Protein AF-A0A183HXV9-F1 (afdb_monomer_lite)

Organism: NCBI:txid387005

Foldseek 3Di:
DDDAPWDKDQWDAAPVRFKIKTKTDGDDDPVSSVVQVCCCVPPVDHDQWQIFMWMATNVRHDIDTQDGDTGWHNWDDDHRWKIKIWGQGVDPPSDTFIWMATPVNPDIDTD

InterPro domains:
  IPR011042 Six-bladed beta-propell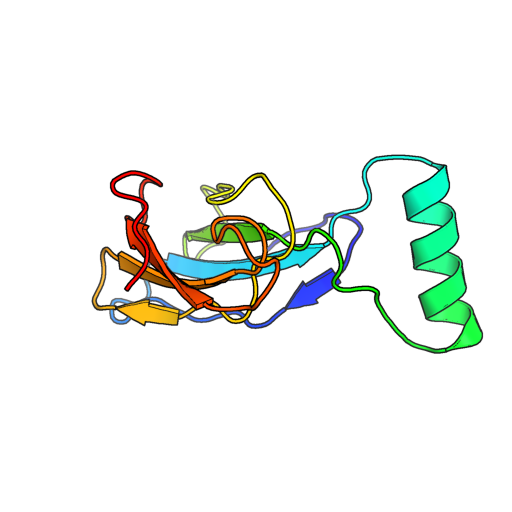er, TolB-like [G3DSA:2.120.10.30] (1-111)

pLDDT: mean 93.68, std 7.72, range [60.81, 98.56]

Structure (mmCIF, N/CA/C/O backbone):
data_AF-A0A183HXV9-F1
#
_entry.id   AF-A0A183HXV9-F1
#
loop_
_atom_site.group_PDB
_atom_site.id
_atom_site.type_symbol
_atom_site.label_atom_id
_atom_site.label_alt_id
_atom_site.label_comp_id
_atom_site.label_asym_id
_atom_site.label_entity_id
_atom_site.label_seq_id
_atom_site.pdbx_PDB_ins_code
_atom_site.Cartn_x
_atom_site.Cartn_y
_atom_site.Cartn_z
_atom_site.occupancy
_atom_site.B_iso_or_equiv
_atom_site.auth_seq_id
_atom_site.auth_comp_id
_atom_site.auth_asym_id
_atom_site.auth_atom_id
_atom_site.pdbx_PDB_model_num
ATOM 1 N N . ILE A 1 1 ? -4.775 -13.424 -7.250 1.00 65.12 1 ILE A N 1
ATOM 2 C CA . ILE A 1 1 ? -5.845 -12.448 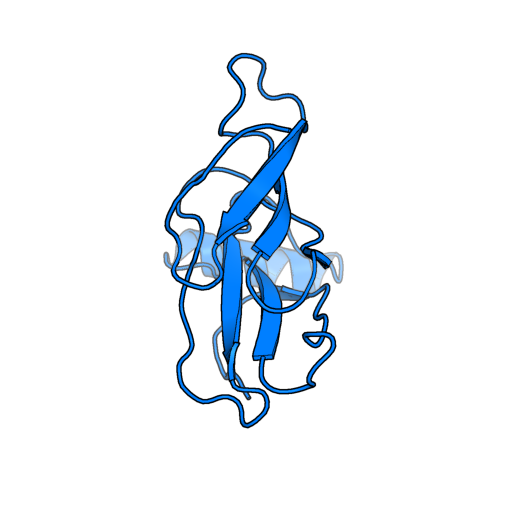-6.937 1.00 65.12 1 ILE A CA 1
ATOM 3 C C . ILE A 1 1 ? -5.650 -11.168 -7.749 1.00 65.12 1 ILE A C 1
ATOM 5 O O . ILE A 1 1 ? -6.558 -10.793 -8.474 1.00 65.12 1 ILE A O 1
ATOM 9 N N . THR A 1 2 ? -4.477 -10.539 -7.727 1.00 81.69 2 THR A N 1
ATOM 10 C CA . THR A 1 2 ? -4.116 -9.498 -8.704 1.00 81.69 2 THR A CA 1
ATOM 11 C C . THR A 1 2 ? -3.272 -10.103 -9.834 1.00 81.69 2 THR A C 1
ATOM 13 O O . THR A 1 2 ? -2.712 -11.190 -9.684 1.00 81.69 2 THR A O 1
ATOM 16 N N . ASN A 1 3 ? -3.200 -9.416 -10.975 1.00 86.19 3 ASN A N 1
ATOM 17 C CA . ASN A 1 3 ? -2.287 -9.742 -12.076 1.00 86.19 3 ASN A CA 1
ATOM 18 C C . ASN A 1 3 ? -1.709 -8.446 -12.667 1.00 86.19 3 ASN A C 1
ATOM 20 O O . ASN A 1 3 ? -1.836 -8.155 -13.855 1.00 86.19 3 ASN A O 1
ATOM 24 N N . VAL A 1 4 ? -1.187 -7.592 -11.783 1.00 91.62 4 VAL A N 1
ATOM 25 C CA . VAL A 1 4 ? -0.700 -6.253 -12.129 1.00 91.62 4 VAL A CA 1
ATOM 26 C C . VAL A 1 4 ? 0.819 -6.239 -12.039 1.00 91.62 4 VAL A C 1
ATOM 28 O O . VAL A 1 4 ? 1.388 -6.726 -11.068 1.00 91.62 4 VAL A O 1
ATOM 31 N N . VAL A 1 5 ? 1.478 -5.655 -13.042 1.00 93.75 5 VAL A N 1
ATOM 32 C CA . VAL A 1 5 ? 2.935 -5.469 -13.028 1.00 93.75 5 VAL A CA 1
ATOM 33 C C . VAL A 1 5 ? 3.333 -4.595 -11.841 1.00 93.75 5 VAL A C 1
ATOM 35 O O . VAL A 1 5 ? 2.831 -3.478 -11.696 1.00 93.75 5 VAL A O 1
ATOM 38 N N . GLY A 1 6 ? 4.269 -5.088 -11.033 1.00 94.31 6 GLY A N 1
ATOM 39 C CA . GLY A 1 6 ? 4.798 -4.378 -9.879 1.00 94.31 6 GLY A CA 1
ATOM 40 C C . GLY A 1 6 ? 5.084 -5.301 -8.705 1.00 94.31 6 GLY A C 1
ATOM 41 O O . GLY A 1 6 ? 4.905 -6.514 -8.778 1.00 94.31 6 GLY A O 1
ATOM 42 N N . TYR A 1 7 ? 5.542 -4.699 -7.615 1.00 95.31 7 TYR A N 1
ATOM 43 C CA . TYR A 1 7 ? 5.732 -5.388 -6.348 1.00 95.31 7 TYR A CA 1
ATOM 44 C C . TYR A 1 7 ? 4.489 -5.238 -5.478 1.00 95.31 7 TYR A C 1
ATOM 46 O O . TYR A 1 7 ? 4.001 -4.122 -5.296 1.00 95.31 7 TYR A O 1
ATOM 54 N N . GLU A 1 8 ? 4.019 -6.337 -4.896 1.00 95.44 8 GLU A N 1
ATOM 55 C CA . GLU A 1 8 ? 2.936 -6.349 -3.914 1.00 95.44 8 GLU A CA 1
ATOM 56 C C . GLU A 1 8 ? 3.380 -7.160 -2.700 1.00 95.44 8 GLU A C 1
ATOM 58 O O . GLU A 1 8 ? 3.925 -8.256 -2.840 1.00 95.44 8 GLU 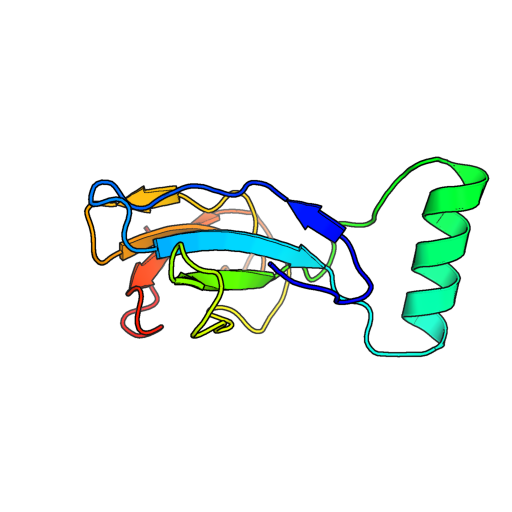A O 1
ATOM 63 N N . GLY A 1 9 ? 3.178 -6.614 -1.504 1.00 94.44 9 GLY A N 1
ATOM 64 C CA . GLY A 1 9 ? 3.764 -7.175 -0.297 1.00 94.44 9 GLY A CA 1
ATOM 65 C C . GLY A 1 9 ? 3.019 -6.815 0.979 1.00 94.44 9 GLY A C 1
ATOM 66 O O . GLY A 1 9 ? 2.105 -5.988 1.015 1.00 94.44 9 GLY A O 1
ATOM 67 N N . GLY A 1 10 ? 3.416 -7.486 2.061 1.00 94.88 10 GLY A N 1
ATOM 68 C CA . GLY A 1 10 ? 2.947 -7.177 3.409 1.00 94.88 10 GLY A CA 1
ATOM 69 C C . GLY A 1 10 ? 1.480 -7.503 3.688 1.00 94.88 10 GLY A C 1
ATOM 70 O O . GLY A 1 10 ? 0.973 -7.018 4.696 1.00 94.88 10 GLY A O 1
ATOM 71 N N . ALA A 1 11 ? 0.826 -8.324 2.860 1.00 97.12 11 ALA A N 1
ATOM 72 C CA . ALA A 1 11 ? -0.597 -8.631 2.980 1.00 97.12 11 ALA A CA 1
ATOM 73 C C . ALA A 1 11 ? -1.010 -9.085 4.396 1.00 97.12 11 ALA A C 1
ATOM 75 O O . ALA A 1 11 ? -0.275 -9.817 5.074 1.00 97.12 11 ALA A O 1
ATOM 76 N N . LYS A 1 12 ? -2.185 -8.630 4.843 1.00 97.94 12 LYS A N 1
ATOM 77 C CA . LYS A 1 12 ? -2.836 -9.004 6.107 1.00 97.94 12 LYS A CA 1
ATOM 78 C C . LYS A 1 12 ? -4.329 -9.193 5.876 1.00 97.94 12 LYS A C 1
ATOM 80 O O . LYS A 1 12 ? -4.937 -8.385 5.180 1.00 97.94 12 LYS A O 1
ATOM 85 N N . PHE A 1 13 ? -4.907 -10.224 6.481 1.00 97.69 13 PHE A N 1
ATOM 86 C CA . PHE A 1 13 ? -6.359 -10.384 6.551 1.00 97.69 13 PHE A CA 1
ATOM 87 C C . PHE A 1 13 ? -6.949 -9.477 7.634 1.00 97.69 13 PHE A C 1
ATOM 89 O O . PHE A 1 13 ? -6.300 -9.224 8.653 1.00 97.69 13 PHE A O 1
ATOM 96 N N . SER A 1 14 ? -8.180 -9.009 7.427 1.00 98.06 14 SER A N 1
ATOM 97 C CA . SER A 1 14 ? -8.983 -8.433 8.506 1.00 98.06 14 SER A CA 1
ATOM 98 C C . SER A 1 14 ? -9.285 -9.502 9.564 1.00 98.06 14 SER A C 1
ATOM 100 O O . SER A 1 14 ? -9.323 -10.689 9.230 1.00 98.06 14 SER A O 1
ATOM 102 N N . PRO A 1 15 ? -9.529 -9.125 10.833 1.00 98.19 15 PRO A N 1
ATOM 103 C CA . PRO A 1 15 ? -9.845 -10.093 11.886 1.00 98.19 15 PRO A CA 1
ATOM 104 C C . PRO A 1 15 ? -11.056 -10.986 11.572 1.00 98.19 15 PRO A C 1
ATOM 106 O O . PRO A 1 15 ? -11.075 -12.152 11.949 1.00 98.19 15 PRO A O 1
ATOM 109 N N . ASP A 1 16 ? -12.048 -10.458 10.853 1.00 98.00 16 ASP A N 1
ATOM 110 C CA . ASP A 1 16 ? -13.215 -11.209 10.368 1.00 98.00 16 ASP A CA 1
ATOM 111 C C . ASP A 1 16 ? -12.984 -11.980 9.050 1.00 98.00 16 ASP A C 1
ATOM 113 O O . ASP A 1 16 ? -13.912 -12.593 8.527 1.00 98.00 16 ASP A O 1
ATOM 117 N N . GLY A 1 17 ? -11.775 -11.929 8.481 1.00 97.56 17 GLY A N 1
ATOM 118 C CA . GLY A 1 17 ? -11.391 -12.639 7.259 1.00 97.56 17 GLY A CA 1
ATOM 119 C C . GLY A 1 17 ? -12.037 -12.130 5.965 1.00 97.56 17 GLY A C 1
ATOM 120 O O . GLY A 1 17 ? -11.831 -12.732 4.910 1.00 97.56 17 GLY A O 1
ATOM 121 N N . ARG A 1 18 ? -12.817 -11.041 6.000 1.00 97.69 18 ARG A N 1
ATOM 122 C CA . ARG A 1 18 ? -13.547 -10.529 4.824 1.00 97.69 18 ARG A CA 1
ATOM 123 C C . ARG A 1 18 ? -12.690 -9.710 3.866 1.00 97.69 18 ARG A C 1
ATOM 125 O O . ARG A 1 18 ? -13.054 -9.569 2.699 1.00 97.69 18 ARG A O 1
ATOM 132 N N . PHE A 1 19 ? -11.581 -9.155 4.344 1.00 98.31 19 PHE A N 1
ATOM 133 C CA . PHE A 1 19 ? -10.740 -8.250 3.572 1.00 98.31 19 PHE A CA 1
ATOM 134 C C . PHE A 1 19 ? -9.265 -8.610 3.676 1.00 98.31 19 PHE A C 1
ATOM 136 O O . PHE A 1 19 ? -8.813 -9.198 4.657 1.00 98.31 19 PHE A O 1
ATOM 143 N N . ILE A 1 20 ? -8.508 -8.194 2.666 1.00 98.06 20 ILE A N 1
ATOM 144 C CA . ILE A 1 20 ? -7.050 -8.219 2.644 1.00 98.06 20 ILE A CA 1
ATOM 145 C C . ILE A 1 20 ? -6.565 -6.790 2.432 1.00 98.06 20 ILE A C 1
ATOM 147 O O . ILE A 1 20 ? -6.987 -6.135 1.480 1.00 98.06 20 ILE A O 1
ATOM 151 N N . VAL A 1 21 ? -5.654 -6.325 3.284 1.00 98.56 21 VAL A N 1
ATOM 152 C CA . VAL A 1 21 ? -4.905 -5.080 3.085 1.00 98.56 21 VAL A CA 1
ATOM 153 C C . VAL A 1 21 ? -3.460 -5.407 2.737 1.00 98.56 21 VAL A C 1
ATOM 155 O O . VAL A 1 21 ? -2.881 -6.335 3.298 1.00 98.56 21 VAL A O 1
ATOM 158 N N . PHE A 1 22 ? -2.871 -4.668 1.807 1.00 98.31 22 PHE A N 1
ATOM 159 C CA . PHE A 1 22 ? -1.491 -4.859 1.368 1.00 98.31 22 PHE A CA 1
ATOM 160 C C . PHE A 1 22 ? -0.919 -3.551 0.825 1.00 98.31 22 PHE A C 1
ATOM 162 O O . PHE A 1 22 ? -1.651 -2.589 0.591 1.00 98.31 22 PHE A O 1
ATOM 169 N N . HIS A 1 23 ? 0.397 -3.502 0.641 1.00 97.88 23 HIS A N 1
ATOM 170 C CA . HIS A 1 23 ? 1.048 -2.381 -0.024 1.00 97.88 23 HIS A CA 1
ATOM 171 C C . HIS A 1 23 ? 1.553 -2.807 -1.406 1.00 97.88 23 HIS A C 1
ATOM 173 O O . HIS A 1 23 ? 1.957 -3.957 -1.589 1.00 97.88 23 HIS A O 1
ATOM 179 N N . ALA A 1 24 ? 1.528 -1.900 -2.382 1.00 97.31 24 ALA A N 1
ATOM 180 C CA . ALA A 1 24 ? 2.011 -2.184 -3.730 1.00 97.31 24 ALA A CA 1
ATOM 181 C C . ALA A 1 24 ? 2.729 -0.996 -4.383 1.00 97.31 24 ALA A C 1
ATOM 183 O O . ALA A 1 24 ? 2.281 0.150 -4.293 1.00 97.31 24 ALA A O 1
ATOM 184 N N . SER A 1 25 ? 3.833 -1.297 -5.069 1.00 95.38 25 SER A N 1
ATOM 185 C CA . SER A 1 25 ? 4.554 -0.400 -5.973 1.00 95.38 25 SER A CA 1
ATOM 186 C C . SER A 1 25 ? 4.268 -0.853 -7.402 1.00 95.38 25 SER A C 1
ATOM 188 O O . SER A 1 25 ? 4.751 -1.896 -7.848 1.00 95.38 25 SER A O 1
ATOM 190 N N . ARG A 1 26 ? 3.412 -0.101 -8.100 1.00 94.38 26 ARG A N 1
ATOM 191 C CA . ARG A 1 26 ? 2.906 -0.440 -9.438 1.00 94.38 26 ARG A CA 1
ATOM 192 C C . ARG A 1 26 ? 3.443 0.567 -10.463 1.00 94.38 26 ARG A C 1
ATOM 194 O O . ARG A 1 26 ? 2.873 1.653 -10.573 1.00 94.38 26 ARG A O 1
ATOM 201 N N . PRO A 1 27 ? 4.531 0.254 -11.196 1.00 93.94 27 PRO A N 1
ATOM 202 C CA . PRO A 1 27 ? 5.098 1.164 -12.187 1.00 93.94 27 PRO A CA 1
ATOM 203 C C . PRO A 1 27 ? 4.101 1.412 -13.328 1.00 93.94 27 PRO A C 1
ATOM 205 O O . PRO A 1 27 ? 3.649 0.482 -14.001 1.00 93.94 27 PRO A O 1
ATOM 208 N N . THR A 1 28 ? 3.760 2.676 -13.568 1.00 92.00 28 THR A N 1
ATOM 209 C CA . THR A 1 28 ? 2.765 3.064 -14.578 1.00 92.00 28 THR A CA 1
ATOM 210 C C . THR A 1 28 ? 3.420 3.487 -15.888 1.00 92.00 28 THR A C 1
ATOM 212 O O . THR A 1 28 ? 2.936 3.097 -16.951 1.00 92.00 28 THR A O 1
ATOM 215 N N . SER A 1 29 ? 4.549 4.202 -15.834 1.00 94.94 29 SER A N 1
ATOM 216 C CA . SER A 1 29 ? 5.258 4.687 -17.025 1.00 94.94 29 SER A CA 1
ATOM 217 C C . SER A 1 29 ? 6.260 3.675 -17.592 1.00 94.94 29 SER A C 1
ATOM 219 O O . SER A 1 29 ? 6.751 2.789 -16.891 1.00 94.94 29 SER A O 1
ATOM 221 N N . ILE A 1 30 ? 6.611 3.836 -18.872 1.00 96.44 30 ILE A N 1
ATOM 222 C CA . ILE A 1 30 ? 7.623 3.012 -19.558 1.00 96.44 30 ILE A CA 1
ATOM 223 C C . ILE A 1 30 ? 8.961 3.062 -18.812 1.00 96.44 30 ILE A C 1
ATOM 225 O O . ILE A 1 30 ? 9.558 2.023 -18.540 1.00 96.44 30 ILE A O 1
ATOM 229 N N . ILE A 1 31 ? 9.391 4.259 -18.405 1.00 96.25 31 ILE A N 1
ATOM 230 C CA . ILE A 1 31 ? 10.650 4.466 -17.677 1.00 96.25 31 ILE A CA 1
ATOM 231 C C . ILE A 1 31 ? 10.632 3.717 -16.337 1.00 96.25 31 ILE A C 1
ATOM 233 O O . ILE A 1 31 ? 11.596 3.035 -15.996 1.00 96.25 31 ILE A O 1
ATOM 237 N N . GLN A 1 32 ? 9.523 3.786 -15.592 1.00 95.31 32 GLN A N 1
ATOM 238 C CA . GLN A 1 32 ? 9.386 3.070 -14.321 1.00 95.31 32 GLN A CA 1
ATOM 239 C C . GLN A 1 32 ? 9.412 1.549 -14.512 1.00 95.31 32 GLN A C 1
ATOM 241 O O . GLN A 1 32 ? 10.012 0.846 -13.705 1.00 95.31 32 GLN A O 1
ATOM 246 N N . ARG A 1 33 ? 8.799 1.032 -15.583 1.00 96.31 33 ARG A N 1
ATOM 247 C CA . ARG A 1 33 ? 8.805 -0.406 -15.898 1.00 96.31 33 ARG A CA 1
ATOM 248 C C . ARG A 1 33 ? 10.195 -0.903 -16.289 1.00 96.31 33 ARG A C 1
ATOM 250 O O . ARG A 1 33 ? 10.589 -1.970 -15.830 1.00 96.31 33 ARG A O 1
ATOM 257 N N . ILE A 1 34 ? 10.946 -0.124 -17.073 1.00 97.25 34 ILE A N 1
ATOM 258 C CA . ILE A 1 34 ? 12.346 -0.430 -17.404 1.00 97.25 34 ILE A CA 1
ATOM 259 C C . ILE A 1 34 ? 13.191 -0.458 -16.1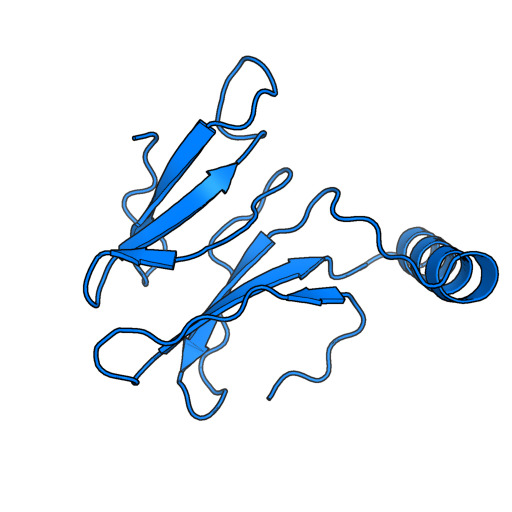29 1.00 97.25 34 ILE A C 1
ATOM 261 O O . ILE A 1 34 ? 13.899 -1.434 -15.895 1.00 97.25 34 ILE A O 1
ATOM 265 N N . LYS A 1 35 ? 13.070 0.565 -15.270 1.00 96.62 35 LYS A N 1
ATOM 266 C CA . LYS A 1 35 ? 13.776 0.609 -13.980 1.00 96.62 35 LYS A CA 1
ATOM 267 C C . LYS A 1 35 ? 13.435 -0.604 -13.113 1.00 96.62 35 LYS A C 1
ATOM 269 O O . LYS A 1 35 ? 14.337 -1.250 -12.593 1.00 96.62 35 LYS A O 1
ATOM 274 N N . TYR A 1 36 ? 12.149 -0.930 -12.989 1.00 96.94 36 TYR A N 1
ATOM 275 C CA . TYR A 1 36 ? 11.675 -2.091 -12.238 1.00 96.94 36 TYR A CA 1
ATOM 276 C C . TYR A 1 36 ? 12.273 -3.402 -12.771 1.00 96.94 36 TYR A C 1
ATOM 278 O O . TYR A 1 36 ? 12.847 -4.165 -12.000 1.00 96.94 36 TYR A O 1
ATOM 286 N N . GLY A 1 37 ? 12.214 -3.634 -14.087 1.00 97.19 37 GLY A N 1
ATOM 287 C CA . GLY A 1 37 ? 12.795 -4.826 -14.711 1.00 97.19 37 GLY A CA 1
ATOM 288 C C . GLY A 1 37 ? 14.311 -4.919 -14.533 1.00 97.19 37 GLY A C 1
ATOM 289 O O . GLY A 1 37 ? 14.831 -5.992 -14.239 1.00 97.19 37 GLY A O 1
ATOM 290 N N . TRP A 1 38 ? 15.019 -3.793 -14.644 1.00 98.00 38 TRP A N 1
ATOM 291 C CA . TRP A 1 38 ? 16.465 -3.745 -14.436 1.00 98.00 38 TRP A CA 1
ATOM 292 C C . TRP A 1 38 ? 16.861 -4.061 -12.988 1.00 98.00 38 TRP A C 1
ATOM 294 O O . TRP A 1 38 ? 17.771 -4.857 -12.778 1.00 98.00 38 TRP A O 1
ATOM 304 N N . LEU A 1 39 ? 16.157 -3.507 -11.992 1.00 98.00 39 LEU A N 1
ATOM 305 C CA . LEU A 1 39 ? 16.406 -3.807 -10.574 1.00 98.00 39 LEU A CA 1
ATOM 306 C C . LEU A 1 39 ? 16.190 -5.291 -10.250 1.00 98.00 39 LEU A C 1
ATOM 308 O O . LEU A 1 39 ? 16.989 -5.885 -9.524 1.00 98.00 39 LEU A O 1
ATOM 312 N N . LEU A 1 40 ? 15.143 -5.895 -10.817 1.00 97.25 40 LEU A N 1
ATOM 313 C CA . LEU A 1 40 ? 14.893 -7.326 -10.672 1.00 97.25 40 LEU A CA 1
ATOM 314 C C . LEU A 1 40 ? 16.017 -8.157 -11.295 1.00 97.25 40 LEU A C 1
ATOM 316 O O . LEU A 1 40 ? 16.541 -9.054 -10.644 1.00 97.25 40 LEU A O 1
ATOM 320 N N . TRP A 1 41 ? 16.403 -7.852 -12.534 1.00 98.06 41 TRP A N 1
ATOM 321 C CA . TRP A 1 41 ? 17.413 -8.624 -13.257 1.00 98.06 41 TRP A CA 1
ATOM 322 C C . TRP A 1 41 ? 18.810 -8.502 -12.638 1.00 98.06 41 TRP A C 1
ATOM 324 O O . TRP A 1 41 ? 19.492 -9.506 -12.456 1.00 98.06 41 TRP A O 1
ATOM 334 N N . GLN A 1 42 ? 19.225 -7.283 -12.293 1.00 98.50 42 GLN A N 1
ATOM 335 C CA . GLN A 1 42 ? 20.581 -7.006 -11.824 1.00 98.50 42 GLN A CA 1
ATOM 336 C C . GLN A 1 42 ? 20.782 -7.364 -10.345 1.00 98.50 42 GLN A C 1
ATOM 338 O O . GLN A 1 42 ? 21.873 -7.782 -9.960 1.00 98.50 42 GLN A O 1
ATOM 343 N N . TYR A 1 43 ? 19.759 -7.164 -9.506 1.00 97.69 43 TYR A N 1
ATOM 344 C CA . TYR A 1 43 ? 19.907 -7.222 -8.046 1.00 97.69 43 TYR A CA 1
ATOM 345 C C . TYR A 1 43 ? 18.878 -8.101 -7.338 1.00 97.69 43 TYR A C 1
ATOM 347 O O . TYR A 1 43 ? 18.939 -8.211 -6.114 1.00 97.69 43 TYR A O 1
ATOM 355 N N . ASN A 1 44 ? 17.923 -8.699 -8.060 1.00 96.81 44 ASN A N 1
ATOM 356 C CA . ASN A 1 44 ? 16.782 -9.396 -7.462 1.00 96.81 44 ASN A CA 1
ATOM 357 C C . ASN A 1 44 ? 16.049 -8.518 -6.423 1.00 96.81 44 ASN A C 1
ATOM 359 O O . ASN A 1 44 ? 15.694 -8.969 -5.334 1.00 96.81 44 ASN A O 1
ATOM 363 N N . ALA A 1 45 ? 15.880 -7.230 -6.742 1.00 95.69 45 ALA A N 1
ATOM 364 C CA . ALA A 1 45 ? 15.390 -6.217 -5.814 1.00 95.69 45 ALA A CA 1
ATOM 365 C C . ALA A 1 45 ? 14.233 -5.397 -6.397 1.00 95.69 45 ALA A C 1
ATOM 367 O O . ALA A 1 45 ? 14.047 -5.300 -7.610 1.00 95.69 45 ALA A O 1
ATOM 368 N N . VAL A 1 46 ? 13.475 -4.758 -5.504 1.00 94.88 46 VAL A N 1
ATOM 369 C CA . VAL A 1 46 ? 12.376 -3.845 -5.840 1.00 94.88 46 VAL A CA 1
ATOM 370 C C . VAL A 1 46 ? 12.564 -2.514 -5.122 1.00 94.88 46 VAL A C 1
ATOM 372 O O . VAL A 1 46 ? 13.073 -2.459 -4.004 1.00 94.88 46 VAL A O 1
ATOM 375 N N . GLU A 1 47 ? 12.133 -1.428 -5.755 1.00 93.31 47 GLU A N 1
ATOM 376 C CA . GLU A 1 47 ? 12.119 -0.104 -5.137 1.00 93.31 47 GLU A CA 1
ATOM 377 C C . GLU A 1 47 ? 10.756 0.158 -4.486 1.00 93.31 47 GLU A C 1
ATOM 379 O O . GLU A 1 47 ? 9.709 0.067 -5.130 1.00 93.31 47 GLU A O 1
ATOM 384 N N . LEU A 1 48 ? 10.778 0.515 -3.202 1.00 92.69 48 LEU A N 1
ATOM 385 C CA . LEU A 1 48 ? 9.567 0.790 -2.423 1.00 92.69 48 LEU A CA 1
ATOM 386 C C . LEU A 1 48 ? 9.108 2.253 -2.504 1.00 92.69 48 LEU A C 1
ATOM 388 O O . LEU A 1 48 ? 8.079 2.606 -1.926 1.00 92.69 48 LEU A O 1
ATOM 392 N N . ALA A 1 49 ? 9.840 3.119 -3.204 1.00 90.38 49 ALA A N 1
ATOM 393 C CA . ALA A 1 49 ? 9.435 4.505 -3.393 1.00 90.38 49 ALA A CA 1
ATOM 394 C C . ALA A 1 49 ? 8.047 4.581 -4.050 1.00 90.38 49 ALA A C 1
ATOM 396 O O . ALA A 1 49 ? 7.765 3.872 -5.014 1.00 90.38 49 ALA A O 1
ATOM 397 N N . ASN A 1 50 ? 7.187 5.462 -3.532 1.00 91.44 50 ASN A N 1
ATOM 398 C CA . ASN A 1 50 ? 5.813 5.659 -4.006 1.00 91.44 50 ASN A CA 1
ATOM 399 C C . ASN A 1 50 ? 4.893 4.432 -3.859 1.00 91.44 50 ASN A C 1
ATOM 401 O O . ASN A 1 50 ? 3.873 4.343 -4.546 1.00 91.44 50 ASN A O 1
ATOM 405 N N . THR A 1 51 ? 5.212 3.504 -2.953 1.00 95.88 51 THR A N 1
ATOM 406 C CA . THR A 1 51 ? 4.320 2.386 -2.607 1.00 95.88 51 THR A CA 1
ATOM 407 C C . THR A 1 51 ? 3.024 2.902 -1.973 1.00 95.88 51 THR A C 1
ATOM 409 O O . THR A 1 51 ? 3.050 3.816 -1.148 1.00 95.88 51 THR A O 1
ATOM 412 N N . GLN A 1 52 ? 1.884 2.323 -2.352 1.00 97.12 52 GLN A N 1
ATOM 413 C CA . GLN A 1 52 ? 0.557 2.717 -1.867 1.00 97.12 52 GLN A CA 1
ATOM 414 C C . GLN A 1 52 ? -0.138 1.577 -1.126 1.00 97.12 52 GLN A C 1
ATOM 416 O O . GLN A 1 52 ? 0.152 0.409 -1.382 1.00 97.12 52 GLN A O 1
ATOM 421 N N . ILE A 1 53 ? -1.077 1.915 -0.238 1.00 98.00 53 ILE A N 1
ATOM 422 C CA . ILE A 1 53 ? -1.916 0.938 0.462 1.00 98.00 53 ILE A CA 1
ATOM 423 C C . ILE A 1 53 ? -3.147 0.615 -0.380 1.00 98.00 53 ILE A C 1
ATOM 425 O O . ILE A 1 53 ? -3.822 1.510 -0.896 1.00 98.00 53 ILE A O 1
ATOM 429 N N . PHE A 1 54 ? -3.456 -0.671 -0.478 1.00 97.94 54 PHE A N 1
ATOM 430 C CA . PHE A 1 54 ? -4.622 -1.210 -1.159 1.00 97.94 54 PHE A CA 1
ATOM 431 C C . PHE A 1 54 ? -5.400 -2.127 -0.222 1.00 97.94 54 PHE A C 1
ATOM 433 O O . PHE A 1 54 ? -4.830 -2.763 0.665 1.00 97.94 54 PHE A O 1
ATOM 440 N N . VAL A 1 55 ? -6.705 -2.217 -0.454 1.00 98.12 55 VAL A N 1
ATOM 441 C CA . VAL A 1 55 ? -7.597 -3.176 0.195 1.00 98.12 55 VAL A CA 1
ATOM 442 C C . VAL A 1 55 ? -8.460 -3.868 -0.852 1.00 98.12 55 VAL A C 1
ATOM 444 O O . VAL A 1 55 ? -8.787 -3.280 -1.880 1.00 98.12 55 VAL A O 1
ATOM 447 N N . MET A 1 56 ? -8.817 -5.119 -0.607 1.00 97.38 56 MET A N 1
ATOM 448 C CA . MET A 1 56 ? -9.733 -5.900 -1.439 1.00 97.38 56 MET A CA 1
ATOM 449 C C . MET A 1 56 ? -10.495 -6.900 -0.573 1.00 97.38 56 MET A C 1
ATOM 451 O O . MET A 1 56 ? -10.118 -7.135 0.578 1.00 97.38 56 MET A O 1
ATOM 455 N N . HIS A 1 57 ? -11.551 -7.499 -1.114 1.00 97.56 57 HIS A N 1
ATOM 456 C CA . HIS A 1 57 ? -12.207 -8.644 -0.490 1.00 97.56 57 HIS A CA 1
ATOM 457 C C . HIS A 1 57 ? -11.268 -9.857 -0.456 1.00 97.56 57 HIS A C 1
ATOM 459 O O . HIS A 1 57 ? -10.339 -9.963 -1.259 1.00 97.56 57 HIS A O 1
ATOM 465 N N . SER A 1 58 ? -11.489 -10.785 0.475 1.00 96.62 58 SER A N 1
ATOM 466 C CA . SER A 1 58 ? -10.649 -11.984 0.611 1.00 96.62 58 SER A CA 1
ATOM 467 C C . SER A 1 58 ? -10.740 -12.952 -0.574 1.00 96.62 58 SER A C 1
ATOM 469 O O . SER A 1 58 ? -9.795 -13.701 -0.811 1.00 96.62 58 SER A O 1
ATOM 471 N N . ASP A 1 59 ? -11.814 -12.880 -1.364 1.00 96.12 59 ASP A N 1
ATOM 472 C CA . ASP A 1 59 ? -11.947 -13.568 -2.657 1.00 96.12 59 ASP A CA 1
ATOM 473 C C . ASP A 1 59 ? -11.180 -12.873 -3.803 1.00 96.12 59 ASP A C 1
ATOM 475 O O . ASP A 1 59 ? -11.054 -13.414 -4.901 1.00 96.12 59 ASP A O 1
ATOM 479 N N . GLY A 1 60 ? -10.636 -11.682 -3.541 1.00 95.50 60 GLY A N 1
ATOM 480 C CA . GLY A 1 60 ? -9.876 -10.878 -4.484 1.00 95.50 60 GLY A CA 1
ATOM 481 C C . GLY A 1 60 ? -10.664 -9.855 -5.294 1.00 95.50 60 GLY A C 1
ATOM 482 O O . GLY A 1 60 ? -10.066 -9.109 -6.073 1.00 95.50 60 GLY A O 1
ATOM 483 N N . SER A 1 61 ? -11.980 -9.785 -5.112 1.00 96.31 61 SER A N 1
ATOM 484 C CA . SER A 1 61 ? -12.826 -8.760 -5.716 1.00 96.31 61 SER A CA 1
ATOM 485 C C . SER A 1 61 ? -12.714 -7.412 -4.983 1.00 96.31 61 SER A C 1
ATOM 487 O O . SER A 1 61 ? -12.103 -7.294 -3.919 1.00 96.31 61 SER A O 1
ATOM 489 N N . GLY A 1 62 ? -13.289 -6.351 -5.559 1.00 95.69 62 GLY A N 1
ATOM 490 C CA . GLY A 1 62 ? -13.415 -5.051 -4.882 1.00 95.69 62 GLY A CA 1
ATOM 491 C C . GLY A 1 62 ? -12.090 -4.349 -4.563 1.00 95.69 62 GLY A C 1
ATOM 492 O O . GLY A 1 62 ? -12.006 -3.615 -3.580 1.00 95.69 62 GLY A O 1
ATOM 493 N N . LEU A 1 63 ? -11.048 -4.573 -5.372 1.00 96.38 63 LEU A N 1
ATOM 494 C CA . LEU A 1 63 ? -9.747 -3.930 -5.195 1.00 96.38 63 LEU A CA 1
ATOM 495 C C . LEU A 1 63 ? -9.867 -2.401 -5.191 1.00 96.38 63 LEU A C 1
ATOM 497 O O . LEU A 1 63 ? -10.409 -1.797 -6.116 1.00 96.38 63 LEU A O 1
ATOM 501 N N . ARG A 1 64 ? -9.268 -1.774 -4.179 1.00 96.00 64 ARG A N 1
ATOM 502 C CA . ARG A 1 64 ? -9.344 -0.335 -3.958 1.00 96.00 64 ARG A CA 1
ATOM 503 C C . ARG A 1 64 ? -8.044 0.223 -3.401 1.00 96.00 64 ARG A C 1
ATOM 505 O O . ARG A 1 64 ? -7.448 -0.347 -2.493 1.00 96.00 64 ARG A O 1
ATOM 512 N N . GLN A 1 65 ? -7.619 1.361 -3.934 1.00 96.62 65 GLN A N 1
ATOM 513 C CA . GLN A 1 65 ? -6.441 2.090 -3.470 1.00 96.62 65 GLN A CA 1
ATOM 514 C C . GLN A 1 65 ? -6.833 3.093 -2.378 1.00 96.62 65 GLN A C 1
ATOM 516 O O . GLN A 1 65 ? -7.741 3.897 -2.590 1.00 96.62 65 GLN A O 1
ATOM 521 N N . LEU A 1 66 ? -6.148 3.059 -1.233 1.00 96.94 66 LEU A N 1
ATOM 522 C CA . LEU A 1 66 ? -6.430 3.916 -0.074 1.00 96.94 66 LEU A CA 1
ATOM 523 C C . LEU A 1 66 ? -5.565 5.176 -0.036 1.00 96.94 66 LEU A C 1
ATOM 525 O O . LEU A 1 66 ? -6.030 6.227 0.390 1.00 96.94 66 LEU A O 1
ATOM 529 N N . THR A 1 67 ? -4.318 5.091 -0.501 1.00 95.69 67 THR A N 1
ATOM 530 C CA . THR A 1 67 ? -3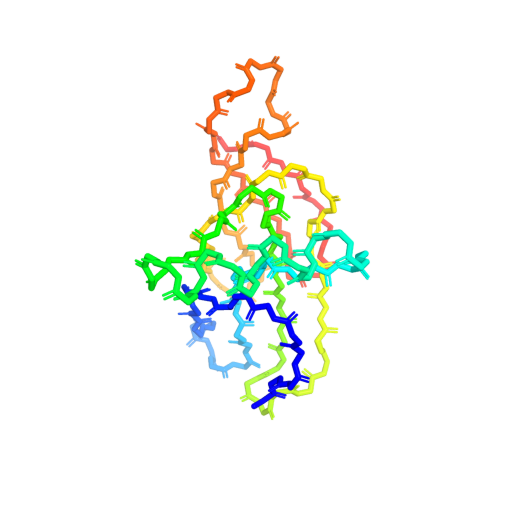.361 6.209 -0.488 1.00 95.69 67 THR A CA 1
ATOM 531 C C . THR A 1 67 ? -2.909 6.545 -1.904 1.00 95.69 67 THR A C 1
ATOM 533 O O . THR A 1 67 ? -2.879 5.671 -2.769 1.00 95.69 67 THR A O 1
ATOM 536 N N . LYS A 1 68 ? -2.567 7.809 -2.172 1.00 92.88 68 LYS A N 1
ATOM 537 C CA . LYS A 1 68 ? -2.218 8.277 -3.530 1.00 92.88 68 LYS A CA 1
ATOM 538 C C . LYS A 1 68 ? -0.888 9.027 -3.624 1.00 92.88 68 LYS A C 1
ATOM 540 O O . LYS A 1 68 ? -0.493 9.382 -4.730 1.00 92.88 68 LYS A O 1
ATOM 545 N N . SER A 1 69 ? -0.209 9.283 -2.507 1.00 90.38 69 SER A N 1
ATOM 546 C CA . SER A 1 69 ? 1.017 10.083 -2.483 1.00 90.38 69 SER A CA 1
ATOM 547 C C . SER A 1 69 ? 2.068 9.534 -1.517 1.00 90.38 69 SER A C 1
ATOM 549 O O . SER A 1 69 ? 1.757 8.906 -0.503 1.00 90.38 69 SER A O 1
ATOM 551 N N . GLY A 1 70 ? 3.328 9.757 -1.908 1.00 91.25 70 GLY A N 1
ATOM 552 C CA . GLY A 1 70 ? 4.574 9.221 -1.349 1.00 91.25 70 GLY A CA 1
ATOM 553 C C . GLY A 1 70 ? 4.539 7.761 -0.926 1.00 91.25 70 GLY A C 1
ATOM 554 O O . GLY A 1 70 ? 3.881 6.958 -1.575 1.00 91.25 70 GLY A O 1
ATOM 555 N N . THR A 1 71 ? 5.326 7.384 0.078 1.00 94.50 71 THR A N 1
ATOM 556 C CA . THR A 1 71 ? 5.613 5.976 0.374 1.00 94.50 71 THR A CA 1
ATOM 557 C C . THR A 1 71 ? 4.854 5.522 1.609 1.00 94.50 71 THR A C 1
ATOM 559 O O . THR A 1 71 ? 5.129 5.986 2.713 1.00 94.50 71 THR A O 1
ATOM 562 N N . ASN A 1 72 ? 3.926 4.590 1.407 1.00 96.31 72 ASN A N 1
ATOM 563 C CA . ASN A 1 72 ? 3.040 4.040 2.423 1.00 96.31 72 ASN A CA 1
ATOM 564 C C . ASN A 1 72 ? 3.282 2.531 2.533 1.00 96.31 72 ASN A C 1
ATOM 566 O O . ASN A 1 72 ? 3.159 1.804 1.545 1.00 96.31 72 ASN A O 1
ATOM 570 N N . LEU A 1 73 ? 3.665 2.064 3.720 1.00 96.44 73 LEU A N 1
ATOM 571 C CA . LEU A 1 73 ? 4.181 0.714 3.936 1.00 96.44 73 LEU A CA 1
ATOM 572 C C . LEU A 1 73 ? 3.550 0.041 5.154 1.00 96.44 73 LEU A C 1
ATOM 574 O O . LEU A 1 73 ? 2.981 0.687 6.032 1.00 96.44 73 LEU A O 1
ATOM 578 N N . TRP A 1 74 ? 3.705 -1.284 5.183 1.00 97.12 74 TRP A N 1
ATOM 579 C CA . TRP A 1 74 ? 3.372 -2.158 6.316 1.00 97.12 74 TRP A CA 1
ATOM 580 C C . TRP A 1 74 ? 1.968 -1.944 6.899 1.00 97.12 74 TRP A C 1
ATOM 582 O O . TRP A 1 74 ? 1.834 -1.651 8.087 1.00 97.12 74 TRP A O 1
ATOM 592 N N . PRO A 1 75 ? 0.909 -2.096 6.084 1.00 98.06 75 PRO A N 1
ATOM 593 C CA . PRO A 1 75 ? -0.436 -1.934 6.592 1.00 98.06 75 PRO A CA 1
ATOM 594 C C . PRO A 1 75 ? -0.798 -3.055 7.570 1.00 98.06 75 PRO A C 1
ATOM 596 O O . PRO A 1 75 ? -0.414 -4.214 7.388 1.00 98.06 75 PRO A O 1
ATOM 599 N N . THR A 1 76 ? -1.599 -2.716 8.573 1.00 98.25 76 THR A N 1
ATOM 600 C CA . THR A 1 76 ? -2.240 -3.676 9.473 1.00 98.25 76 THR A CA 1
ATOM 601 C C . THR A 1 76 ? -3.643 -3.211 9.837 1.00 98.25 76 THR A C 1
ATOM 603 O O . THR A 1 76 ? -3.923 -2.015 9.862 1.00 98.25 76 THR A O 1
ATOM 606 N N . PHE A 1 77 ? -4.540 -4.148 10.121 1.00 98.31 77 PHE A N 1
ATOM 607 C CA . PHE A 1 77 ? -5.889 -3.822 10.562 1.00 98.31 77 PHE A CA 1
ATOM 608 C C . PHE A 1 77 ? -5.912 -3.416 12.041 1.00 98.31 77 PHE A C 1
ATOM 610 O O . PHE A 1 77 ? -5.291 -4.057 12.887 1.00 98.31 77 PHE A O 1
ATOM 617 N N . LEU A 1 78 ? -6.689 -2.378 12.345 1.00 96.69 78 LEU A N 1
ATOM 618 C CA . LEU A 1 78 ? -7.139 -2.013 13.683 1.00 96.69 78 LEU A CA 1
ATOM 619 C C . LEU A 1 78 ? -8.645 -2.310 13.757 1.00 96.69 78 LEU A C 1
ATOM 621 O O . LEU A 1 78 ? -9.484 -1.541 13.279 1.00 96.69 78 LEU A O 1
ATOM 625 N N . GLY A 1 79 ? -8.987 -3.482 14.296 1.00 95.75 79 GLY A N 1
ATOM 626 C CA . GLY A 1 79 ? -10.342 -4.033 14.202 1.00 95.75 79 GLY A CA 1
ATOM 627 C C . GLY A 1 79 ? -10.744 -4.349 12.753 1.00 95.75 79 GLY A C 1
ATOM 628 O O . GLY A 1 79 ? -9.898 -4.604 11.906 1.00 95.75 79 GLY A O 1
ATOM 629 N N . ASN A 1 80 ? -12.044 -4.327 12.447 1.00 95.25 80 ASN A N 1
ATOM 630 C CA . ASN A 1 80 ? -12.560 -4.701 11.116 1.00 95.25 80 ASN A CA 1
ATOM 631 C C . ASN A 1 80 ? -12.762 -3.518 10.154 1.00 95.25 80 ASN A C 1
ATOM 633 O O . ASN A 1 80 ? -13.199 -3.717 9.023 1.00 95.25 80 ASN A O 1
ATOM 637 N N . LYS A 1 81 ? -12.531 -2.281 10.608 1.00 94.06 81 LYS A N 1
ATOM 638 C CA . LYS A 1 81 ? -12.918 -1.071 9.861 1.00 94.06 81 LYS A CA 1
ATOM 639 C C . LYS A 1 81 ? -11.778 -0.101 9.596 1.00 94.06 81 LYS A C 1
ATOM 641 O O . LYS A 1 81 ? -11.965 0.802 8.790 1.00 94.06 81 LYS A O 1
ATOM 646 N N . ARG A 1 82 ? -10.631 -0.265 10.254 1.00 97.62 82 ARG A N 1
ATOM 647 C CA . ARG A 1 82 ? -9.547 0.714 10.216 1.00 97.62 82 ARG A CA 1
ATOM 648 C C . ARG A 1 82 ? -8.220 0.048 9.901 1.00 97.62 82 ARG A C 1
ATOM 650 O O . ARG A 1 82 ? -8.020 -1.124 10.211 1.00 97.62 82 ARG A O 1
ATOM 657 N N . ILE A 1 83 ? -7.336 0.793 9.257 1.00 98.50 83 ILE A N 1
ATOM 658 C CA . ILE A 1 83 ? -6.033 0.333 8.790 1.00 98.50 83 ILE A CA 1
ATOM 659 C C . ILE A 1 83 ? -4.982 1.311 9.300 1.00 98.50 83 ILE A C 1
ATOM 661 O O . ILE A 1 83 ? -5.093 2.509 9.054 1.00 98.50 83 ILE A O 1
ATOM 665 N N . LEU A 1 84 ? -3.969 0.785 9.983 1.00 98.00 84 LEU A N 1
ATOM 666 C CA . LEU A 1 84 ? -2.752 1.500 10.349 1.00 98.00 84 LEU A CA 1
ATOM 667 C C . LEU A 1 84 ? -1.670 1.257 9.299 1.00 98.00 84 LEU A C 1
ATOM 669 O O . LEU A 1 84 ? -1.573 0.147 8.777 1.00 98.00 84 LEU A O 1
ATOM 673 N N . PHE A 1 85 ? -0.846 2.259 9.008 1.00 97.56 85 PHE A N 1
ATOM 674 C CA . PHE A 1 85 ? 0.296 2.137 8.096 1.00 97.56 85 PHE A CA 1
ATOM 675 C C . PHE A 1 85 ? 1.367 3.193 8.387 1.00 97.56 85 PHE A C 1
ATOM 677 O O . PHE A 1 85 ? 1.091 4.221 9.003 1.00 97.56 85 PHE A O 1
ATOM 684 N N . ALA A 1 86 ? 2.594 2.952 7.923 1.00 96.00 86 ALA A N 1
ATOM 685 C CA . ALA A 1 86 ? 3.678 3.928 8.000 1.00 96.00 86 ALA A CA 1
ATOM 686 C C . ALA A 1 86 ? 3.712 4.782 6.723 1.00 96.00 86 ALA A C 1
ATOM 688 O O . ALA A 1 86 ? 3.714 4.221 5.627 1.00 96.00 86 ALA A O 1
ATOM 689 N N . SER A 1 87 ? 3.782 6.113 6.841 1.00 95.25 87 SER A N 1
ATOM 690 C CA . SER A 1 87 ? 3.865 7.033 5.693 1.00 95.25 87 SER A CA 1
ATOM 691 C C . SER A 1 87 ? 4.896 8.137 5.883 1.00 95.25 87 SER A C 1
ATOM 693 O O . SER A 1 87 ? 5.013 8.695 6.974 1.00 95.25 87 SER A O 1
ATOM 695 N N . ASN A 1 88 ? 5.601 8.487 4.803 1.00 90.44 88 ASN A N 1
ATOM 696 C CA . ASN A 1 88 ? 6.559 9.597 4.761 1.00 90.44 88 ASN A CA 1
ATOM 697 C C . ASN A 1 88 ? 6.047 10.858 4.041 1.00 90.44 88 ASN A C 1
ATOM 699 O O . ASN A 1 88 ? 6.790 11.826 3.921 1.00 90.44 88 ASN A O 1
ATOM 703 N N . ASN A 1 89 ? 4.826 10.842 3.500 1.00 71.56 89 ASN A N 1
ATOM 704 C CA . ASN A 1 89 ? 4.327 11.924 2.641 1.00 71.56 89 ASN A CA 1
ATOM 705 C C . ASN A 1 89 ? 3.302 12.820 3.321 1.00 71.56 89 ASN A C 1
ATOM 707 O O . ASN A 1 89 ? 3.123 13.964 2.923 1.00 71.56 89 ASN A O 1
ATOM 711 N N . ILE A 1 90 ? 2.612 12.282 4.324 1.00 61.38 90 ILE A N 1
ATOM 712 C CA . ILE A 1 90 ? 1.550 13.014 5.010 1.00 61.38 90 ILE A CA 1
ATOM 713 C C . ILE A 1 90 ? 2.147 13.890 6.136 1.00 61.38 90 ILE A C 1
ATOM 715 O O . ILE A 1 90 ? 1.540 14.878 6.539 1.00 61.38 90 ILE A O 1
ATOM 719 N N . SER A 1 91 ? 3.373 13.601 6.596 1.00 60.81 91 SER A N 1
ATOM 720 C CA . SER A 1 91 ? 4.097 14.436 7.564 1.00 60.81 91 SER A CA 1
ATOM 721 C C . SER A 1 91 ? 4.951 15.506 6.862 1.00 60.81 91 SER A C 1
ATOM 723 O O . SER A 1 91 ? 5.547 15.267 5.811 1.00 60.81 91 SER A O 1
ATOM 725 N N . LYS A 1 92 ? 5.066 16.698 7.462 1.00 65.06 92 LYS A N 1
ATOM 7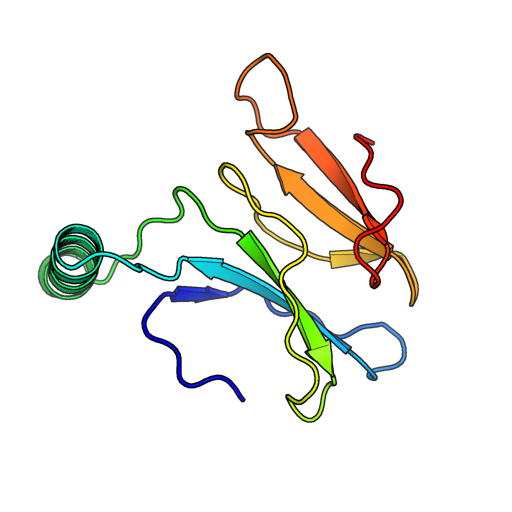26 C CA . LYS A 1 92 ? 5.838 17.829 6.901 1.00 65.06 92 LYS A CA 1
ATOM 727 C C . LYS A 1 92 ? 7.352 17.577 6.793 1.00 65.06 92 LYS A C 1
ATOM 729 O O . LYS A 1 92 ? 8.023 18.296 6.061 1.00 65.06 92 LYS A O 1
ATOM 734 N N . ASN A 1 93 ? 7.888 16.577 7.497 1.00 68.50 93 ASN A N 1
ATOM 735 C CA . ASN A 1 93 ? 9.335 16.405 7.688 1.00 68.50 93 ASN A CA 1
ATOM 736 C C . ASN A 1 93 ? 9.934 15.247 6.872 1.00 68.50 93 ASN A C 1
ATOM 738 O O . ASN A 1 93 ? 11.083 14.879 7.106 1.00 68.50 93 ASN A O 1
ATOM 742 N N . ALA A 1 94 ? 9.167 14.638 5.959 1.00 70.69 94 ALA A N 1
ATOM 743 C CA . ALA A 1 94 ? 9.569 13.458 5.179 1.00 70.69 94 ALA A CA 1
ATOM 744 C C . ALA A 1 94 ? 10.002 12.232 6.020 1.00 70.69 94 ALA A C 1
ATOM 746 O O . ALA A 1 94 ? 10.538 11.258 5.486 1.00 70.69 94 ALA A O 1
ATOM 747 N N . THR A 1 95 ? 9.748 12.250 7.332 1.00 85.62 95 THR A N 1
ATOM 748 C CA . THR A 1 95 ? 9.945 11.114 8.232 1.00 85.62 95 THR A CA 1
ATOM 749 C C . THR A 1 95 ? 8.725 10.205 8.200 1.00 85.62 95 THR A C 1
ATOM 751 O O . THR A 1 95 ? 7.584 10.669 8.081 1.00 85.62 95 THR A O 1
ATOM 754 N N . PHE A 1 96 ? 8.958 8.897 8.326 1.00 91.69 96 PHE A N 1
ATOM 755 C CA . PHE A 1 96 ? 7.868 7.942 8.486 1.00 91.69 96 PHE A CA 1
ATOM 756 C C . PHE A 1 96 ? 7.174 8.162 9.830 1.00 91.69 96 PHE A C 1
ATOM 758 O O . PHE A 1 96 ? 7.813 8.106 10.876 1.00 91.69 96 PHE A O 1
ATOM 765 N N . ASN A 1 97 ? 5.866 8.400 9.783 1.00 93.12 97 ASN A N 1
ATOM 766 C CA . ASN A 1 97 ? 4.983 8.424 10.949 1.00 93.12 97 ASN A CA 1
ATOM 767 C C . ASN A 1 97 ? 3.864 7.397 10.748 1.00 93.12 97 ASN A C 1
ATOM 769 O O . ASN A 1 97 ? 3.712 6.849 9.650 1.00 93.12 97 ASN A O 1
ATOM 773 N N . ILE A 1 98 ? 3.101 7.124 11.803 1.00 94.88 98 ILE A N 1
ATOM 774 C CA . ILE A 1 98 ? 1.975 6.193 11.750 1.00 94.88 98 ILE A CA 1
ATOM 775 C C . ILE A 1 98 ? 0.705 6.955 11.392 1.00 94.88 98 ILE A C 1
ATOM 777 O O . ILE A 1 98 ? 0.435 8.029 11.921 1.00 94.88 98 ILE A O 1
ATOM 781 N N . PHE A 1 99 ? -0.066 6.387 10.477 1.00 95.56 99 PHE A N 1
ATOM 782 C CA . PHE A 1 99 ? -1.335 6.927 10.019 1.00 95.56 99 PHE A CA 1
ATOM 783 C C . PHE A 1 99 ? -2.421 5.878 10.152 1.00 95.56 99 PHE A C 1
ATOM 785 O O . PHE A 1 99 ? -2.149 4.678 10.064 1.00 95.56 99 PHE A O 1
ATOM 792 N N . ALA A 1 100 ? -3.649 6.346 10.330 1.00 96.56 100 ALA A N 1
ATOM 793 C CA . ALA A 1 100 ? -4.849 5.534 10.333 1.00 96.56 100 ALA A CA 1
ATOM 794 C C . ALA A 1 100 ? -5.790 5.996 9.218 1.00 96.56 100 ALA A C 1
ATOM 796 O O . ALA A 1 100 ? -5.928 7.190 8.973 1.00 96.56 100 ALA A O 1
ATOM 797 N N . VAL A 1 101 ? -6.454 5.053 8.553 1.00 97.12 101 VAL A N 1
ATOM 798 C CA . VAL A 1 101 ? -7.510 5.331 7.571 1.00 97.12 101 VAL A CA 1
ATOM 799 C C . VAL A 1 101 ? -8.613 4.289 7.692 1.00 97.12 101 VAL A C 1
ATOM 801 O O . VAL A 1 101 ? -8.350 3.127 8.024 1.00 97.12 101 VAL A O 1
ATOM 804 N N . ASN A 1 102 ? -9.855 4.675 7.422 1.00 97.62 102 ASN A N 1
ATOM 805 C CA . ASN A 1 102 ? -10.950 3.718 7.348 1.00 97.62 102 ASN A CA 1
ATOM 806 C C . ASN A 1 102 ? -10.801 2.804 6.122 1.00 97.62 102 ASN A C 1
ATOM 808 O O . ASN A 1 102 ? -10.190 3.150 5.109 1.00 97.62 102 ASN A O 1
ATOM 812 N N . ILE A 1 103 ? -11.409 1.620 6.186 1.00 95.94 103 ILE A N 1
ATOM 813 C CA . ILE A 1 103 ? -11.410 0.646 5.088 1.00 95.94 103 ILE A CA 1
ATOM 814 C C . ILE A 1 103 ? -12.110 1.175 3.832 1.00 95.94 103 ILE A C 1
ATOM 816 O O . ILE A 1 103 ? -11.851 0.666 2.743 1.00 95.94 103 ILE A O 1
ATOM 820 N N . ASP A 1 104 ? -12.951 2.207 3.976 1.00 94.62 104 ASP A N 1
ATOM 821 C CA . ASP A 1 104 ? -13.604 2.985 2.918 1.00 94.62 104 ASP A CA 1
ATOM 822 C C . ASP A 1 104 ? -12.808 4.252 2.513 1.00 94.62 104 ASP A C 1
ATOM 824 O O . ASP A 1 104 ? -13.213 4.996 1.623 1.00 94.62 104 ASP A O 1
ATOM 828 N N . GLY A 1 105 ? -11.588 4.425 3.031 1.00 94.56 105 GLY A N 1
ATOM 829 C CA . GLY A 1 105 ? -10.649 5.477 2.635 1.00 94.56 105 GLY A CA 1
ATOM 830 C C . GLY A 1 105 ? -10.936 6.840 3.264 1.00 94.56 105 GLY A C 1
ATOM 831 O O . GLY A 1 105 ? -10.198 7.782 2.986 1.00 94.56 105 GLY A O 1
ATOM 832 N N . SER A 1 106 ? -11.986 6.949 4.080 1.00 96.06 106 SER A N 1
ATOM 833 C CA . SER A 1 106 ? -12.298 8.149 4.859 1.00 96.06 106 SER A CA 1
ATOM 834 C C . SER A 1 106 ? -11.447 8.247 6.133 1.00 96.06 106 SER A C 1
ATOM 836 O O . SER A 1 106 ? -10.711 7.318 6.479 1.00 96.06 106 SER A O 1
ATOM 838 N N . ASP A 1 107 ? -11.547 9.390 6.818 1.00 95.31 107 ASP A N 1
ATOM 839 C CA . ASP A 1 107 ? -10.934 9.668 8.125 1.00 95.31 107 ASP A CA 1
ATOM 840 C C . ASP A 1 107 ? -9.438 9.334 8.205 1.00 95.31 107 ASP A C 1
ATOM 842 O O . ASP A 1 107 ? -8.969 8.673 9.138 1.00 95.31 107 ASP A O 1
ATOM 846 N N . LEU A 1 108 ? -8.694 9.780 7.188 1.00 94.06 108 LEU A N 1
ATOM 847 C CA . LEU A 1 108 ? -7.239 9.720 7.187 1.00 94.06 108 LEU A CA 1
ATOM 848 C C . LEU A 1 108 ? -6.681 10.683 8.241 1.00 94.06 108 LEU A C 1
ATOM 850 O O . LEU A 1 108 ? -6.859 11.896 8.129 1.00 94.06 108 LEU A O 1
ATOM 854 N N . GLU A 1 109 ? -5.941 10.150 9.207 1.00 93.19 109 GLU A N 1
ATOM 855 C CA . GLU A 1 109 ? -5.274 10.937 10.245 1.00 93.19 109 GLU A CA 1
ATOM 856 C C . GLU A 1 109 ? -3.882 10.391 10.572 1.00 93.19 109 GLU A C 1
ATOM 858 O O . GLU A 1 109 ? -3.590 9.213 10.350 1.00 93.19 109 GLU A O 1
ATOM 863 N N . GLN A 1 110 ? -3.026 11.258 11.111 1.00 92.62 110 GLN A N 1
ATOM 864 C CA . GLN A 1 110 ? -1.796 10.841 11.782 1.00 92.62 110 GLN A CA 1
ATOM 865 C C . GLN A 1 110 ? -2.133 10.405 13.212 1.00 92.62 110 GLN A C 1
ATOM 867 O O . GLN A 1 110 ? -2.921 11.084 13.869 1.00 92.62 110 GLN A O 1
ATOM 872 N N . VAL A 1 111 ? -1.532 9.307 13.674 1.00 90.38 111 VAL A N 1
ATOM 873 C CA . VAL A 1 111 ? -1.665 8.791 15.050 1.00 90.38 111 VAL A CA 1
ATOM 874 C C . VAL A 1 111 ? -0.548 9.328 15.935 1.00 90.38 111 VAL A C 1
ATOM 876 O O . VAL A 1 111 ? 0.606 9.388 15.447 1.00 90.38 111 VAL A O 1
#

Secondary structure (DSSP, 8-state):
----SSEEEEEEE-TTSSEEEEEEE---SHHHHHHHHHHHHHHS----TT-EEEEEETTS-S-EE---SS-EEEEEEETTTEEEEEESSSSTTS--EEEEEETTS---EE-

Sequence (111 aa):
ITNVVGYEGGAKFSPDGRFIVFHASRPTSIIQRIKYGWLLWQYNAVELANTQIFVMHSDGSGLRQLTKSGTNLWPTFLGNKRILFASNNISKNATFNIFAVNIDGSDLEQV

Radius of gyration: 14.28 Å; chains: 1; bounding box: 34×31×35 Å